Protein AF-A0A7J4G6F4-F1 (afdb_monomer)

Solvent-accessible surface area (backbone atoms only — not comparable to full-atom values): 7996 Å² total; per-residue (Å²): 139,79,82,93,77,72,89,82,62,81,67,94,41,74,68,58,51,52,52,49,53,51,50,52,53,51,48,51,48,50,48,52,62,52,54,73,51,59,82,47,100,75,62,58,66,61,43,52,53,13,47,50,43,31,61,65,22,47,61,39,43,51,49,35,51,52,53,52,52,50,50,70,76,38,66,88,77,58,50,76,72,54,50,55,52,53,40,55,53,36,53,51,22,50,52,48,40,59,56,24,53,57,16,55,46,40,36,37,36,73,71,37,62,69,59,26,49,50,51,52,51,50,54,51,51,52,51,51,51,53,54,51,52,52,54,52,51,62,54,59,77,73,111

Secondary structure (DSSP, 8-state):
---S--TTS----HHHHHHHHHHHHHHHHHHHHHHHTTTSTT--HHHHHHHHHHHHHHHHHHHHHHHHHHHHH-TTT--HHHHHHHHHHHHHHHHHHHHTHHHHHHHHHHH-HHHHHHHHHHHHHHHHHHHHHHHHHHHHTT-

Foldseek 3Di:
DDDDDPPPQDDPDPVLVVVLVVLLVVLVVLCVVVVVVPVDPDDDPLLVVLNVLSVVLNVLSVLLVVLSVCCVVCVPPADPVNVRVSSVSNVVSSVSSVVSVVSVLSNQCVVDVVRSVVVVVVVVVVVVVVVVVVVVVVVVVVD

Nearest PDB structures (foldseek):
  8dt0-assembly2_B  TM=6.698E-01  e=1.386E+00  synthetic construct
  4bpd-assembly2_D  TM=5.017E-01  e=1.242E+00  Escherichia coli K-12

Radius of gyration: 19.18 Å; Cα contacts (8 Å, |Δi|>4): 92; chains: 1; bounding box: 57×25×51 Å

pLDDT: mean 82.98, std 13.79, range [36.69, 95.31]

Sequence (143 aa):
MVPADASGEAQFTDSQWTIMAAIIGMNTGYLLFHGLSLEDSGYPILKVAGLTIIAIALPFQGIYFMIHTFVQEHPNRIMASEFKVLNKISGFCQLVSYLSLSGGFLILYNTHHVIGASFAASAFVALLLVRTAMANAAALERL

Structure (mmCIF, N/CA/C/O backbone):
data_AF-A0A7J4G6F4-F1
#
_entry.id   AF-A0A7J4G6F4-F1
#
loop_
_atom_site.group_PDB
_atom_site.id
_atom_site.type_symbol
_atom_site.label_atom_id
_atom_site.label_alt_id
_atom_site.label_comp_id
_atom_site.label_asym_id
_atom_site.label_entity_id
_atom_site.label_seq_id
_atom_site.pdbx_PDB_ins_code
_atom_site.Cartn_x
_atom_site.Cartn_y
_atom_site.Cartn_z
_atom_site.occupancy
_atom_site.B_iso_or_equiv
_atom_site.auth_seq_id
_atom_site.auth_comp_id
_atom_site.auth_asym_id
_atom_site.auth_atom_id
_atom_site.pdbx_PDB_model_num
ATOM 1 N N . MET A 1 1 ? -21.459 -2.952 32.930 1.00 36.69 1 MET A N 1
ATOM 2 C CA . MET A 1 1 ? -22.249 -2.947 31.683 1.00 36.69 1 MET A CA 1
ATOM 3 C C . MET A 1 1 ? -22.041 -1.578 31.055 1.00 36.69 1 MET A C 1
ATOM 5 O O . MET A 1 1 ? -22.546 -0.601 31.587 1.00 36.69 1 MET A O 1
ATOM 9 N N . VAL A 1 2 ? -21.136 -1.492 30.080 1.00 39.34 2 VAL A N 1
ATOM 10 C CA . VAL A 1 2 ? -20.708 -0.233 29.439 1.00 39.34 2 VAL A CA 1
ATOM 11 C C . VAL A 1 2 ? -21.609 -0.005 28.218 1.00 39.34 2 VAL A C 1
ATOM 13 O O . VAL A 1 2 ? -21.861 -0.977 27.503 1.00 39.34 2 VAL A O 1
ATOM 16 N N . PRO A 1 3 ? -22.157 1.206 28.012 1.00 42.28 3 PRO A N 1
ATOM 17 C CA . PRO A 1 3 ? -23.107 1.473 26.939 1.00 42.28 3 PRO A CA 1
ATOM 18 C C . PRO A 1 3 ? -22.473 1.305 25.551 1.00 42.28 3 PRO A C 1
ATOM 20 O O . PRO A 1 3 ? -21.300 1.599 25.330 1.00 42.28 3 PRO A O 1
ATOM 23 N N . ALA A 1 4 ? -23.285 0.790 24.632 1.00 43.03 4 ALA A N 1
ATOM 24 C CA . ALA A 1 4 ? -22.924 0.346 23.293 1.00 43.03 4 ALA A CA 1
ATOM 25 C C . ALA A 1 4 ? -22.979 1.474 22.240 1.00 43.03 4 ALA A C 1
ATOM 27 O O . ALA A 1 4 ? -23.634 1.309 21.214 1.00 43.03 4 ALA A O 1
ATOM 28 N N . ASP A 1 5 ? -22.314 2.614 22.471 1.00 42.19 5 ASP A N 1
ATOM 29 C CA . ASP A 1 5 ? -22.332 3.746 21.520 1.00 42.19 5 ASP A CA 1
ATOM 30 C C . ASP A 1 5 ? -20.959 4.236 21.015 1.00 42.19 5 ASP A C 1
ATOM 32 O O . ASP A 1 5 ? -20.888 5.224 20.289 1.00 42.19 5 ASP A O 1
ATOM 36 N N . ALA A 1 6 ? -19.868 3.510 21.278 1.00 41.00 6 ALA A N 1
ATOM 37 C CA . ALA A 1 6 ? -18.525 3.884 20.810 1.00 41.00 6 ALA A CA 1
ATOM 38 C C . ALA A 1 6 ? -18.032 3.108 19.566 1.00 41.00 6 ALA A C 1
ATOM 40 O O . ALA A 1 6 ? -16.832 3.038 19.314 1.00 41.00 6 ALA A O 1
ATOM 41 N N . SER A 1 7 ? -18.918 2.509 18.764 1.00 37.97 7 SER A N 1
ATOM 42 C CA . SER A 1 7 ? -18.532 1.650 17.625 1.00 37.97 7 SER A CA 1
ATOM 43 C C . SER A 1 7 ? -18.133 2.398 16.339 1.00 37.97 7 SER A C 1
ATOM 45 O O . SER A 1 7 ? -17.950 1.772 15.297 1.00 37.97 7 SER A O 1
ATOM 47 N N . GLY A 1 8 ? -17.980 3.726 16.388 1.00 42.16 8 GLY A N 1
ATOM 48 C CA . GLY A 1 8 ? -17.643 4.554 15.221 1.00 42.16 8 GLY A CA 1
ATOM 49 C C . GLY A 1 8 ? -16.222 5.123 15.186 1.00 42.16 8 GLY A C 1
ATOM 50 O O . GLY A 1 8 ? -15.836 5.705 14.174 1.00 42.16 8 GLY A O 1
ATOM 51 N N . GLU A 1 9 ? -15.435 4.998 16.256 1.00 43.31 9 GLU A N 1
ATOM 52 C CA . GLU A 1 9 ? -14.065 5.519 16.274 1.00 43.31 9 GLU A CA 1
ATOM 53 C C . GLU A 1 9 ? -13.096 4.386 15.951 1.00 43.31 9 GLU A C 1
ATOM 55 O O . GLU A 1 9 ? -13.120 3.351 16.606 1.00 43.31 9 GLU A O 1
ATOM 60 N N . ALA A 1 10 ? -12.274 4.570 14.912 1.00 48.66 10 ALA A N 1
ATOM 61 C CA . ALA A 1 10 ? -11.310 3.585 14.433 1.00 48.66 10 ALA A CA 1
ATOM 62 C C . ALA A 1 10 ? -10.463 3.047 15.598 1.00 48.66 10 ALA A C 1
ATOM 64 O O . ALA A 1 10 ? -9.530 3.686 16.058 1.00 48.66 10 ALA A O 1
ATOM 65 N N . GLN A 1 11 ? -10.820 1.901 16.156 1.00 54.84 11 GLN A N 1
ATOM 66 C CA . GLN A 1 11 ? -9.994 1.274 17.172 1.00 54.84 11 GLN A CA 1
ATOM 67 C C . GLN A 1 11 ? -8.755 0.744 16.450 1.00 54.84 11 GLN A C 1
ATOM 69 O O . GLN A 1 11 ? -8.891 0.174 15.370 1.00 54.84 11 GLN A O 1
ATO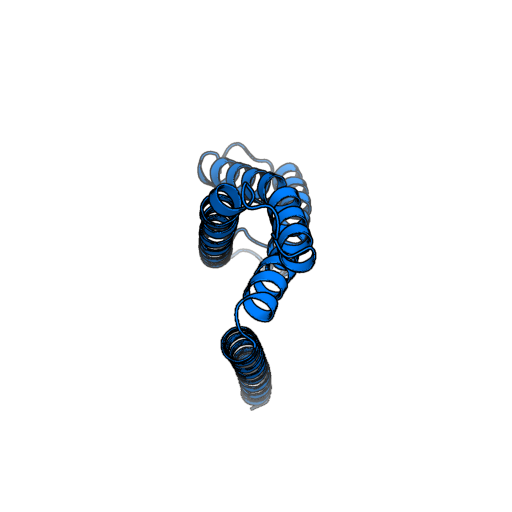M 74 N N . PHE A 1 12 ? -7.557 0.938 17.003 1.00 60.03 12 PHE A N 1
ATOM 75 C CA . PHE A 1 12 ? -6.370 0.252 16.495 1.00 60.03 12 PHE A CA 1
ATOM 76 C C . PHE A 1 12 ? -6.625 -1.256 16.593 1.00 60.03 12 PHE A C 1
ATOM 78 O O . PHE A 1 12 ? -6.622 -1.813 17.689 1.00 60.03 12 PHE A O 1
ATOM 85 N N . THR A 1 13 ? -6.957 -1.893 15.470 1.00 67.06 13 THR A N 1
ATOM 86 C CA . THR A 1 13 ? -7.232 -3.333 15.436 1.00 67.06 13 THR A CA 1
ATOM 87 C C . THR A 1 13 ? -5.961 -4.072 15.044 1.00 67.06 13 THR A C 1
ATOM 89 O O . THR A 1 13 ? -5.243 -3.640 14.137 1.00 67.06 13 THR A O 1
ATOM 92 N N . ASP A 1 14 ? -5.703 -5.221 15.667 1.00 71.31 14 ASP A N 1
ATOM 93 C CA . ASP A 1 14 ? -4.563 -6.076 15.308 1.00 71.31 14 ASP A CA 1
ATOM 94 C C . ASP A 1 14 ? -4.588 -6.460 13.814 1.00 71.31 14 ASP A C 1
ATOM 96 O O . ASP A 1 14 ? -3.547 -6.571 13.155 1.00 71.31 14 ASP A O 1
ATOM 100 N N . SER A 1 15 ? -5.787 -6.571 13.231 1.00 76.56 15 SER A N 1
ATOM 101 C CA . SER A 1 15 ? -5.978 -6.795 11.796 1.00 76.56 15 SER A CA 1
ATOM 102 C C . SER A 1 15 ? -5.496 -5.610 10.950 1.00 76.56 15 SER A C 1
ATOM 104 O O . SER A 1 15 ? -4.842 -5.816 9.930 1.00 76.56 15 SER A O 1
ATOM 106 N N . GLN A 1 16 ? -5.769 -4.366 11.362 1.00 81.12 16 GLN A N 1
ATOM 107 C CA . GLN A 1 16 ? -5.286 -3.168 10.663 1.00 81.12 16 GLN A CA 1
ATOM 108 C C . GLN A 1 16 ? -3.764 -3.042 10.747 1.00 81.12 16 GLN A C 1
ATOM 110 O O . GLN A 1 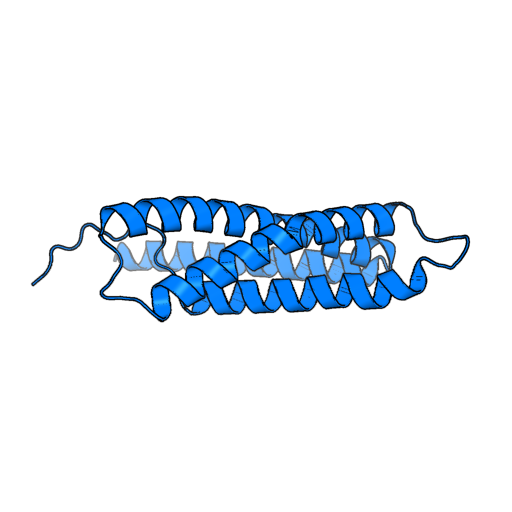16 ? -3.119 -2.706 9.752 1.00 81.12 16 GLN A O 1
ATOM 115 N N . TRP A 1 17 ? -3.180 -3.342 11.908 1.00 83.31 17 TRP A N 1
ATOM 116 C CA . TRP A 1 17 ? -1.729 -3.370 12.078 1.00 83.31 17 TRP A CA 1
ATOM 117 C C . TRP A 1 17 ? -1.061 -4.402 11.170 1.00 83.31 17 TRP A C 1
ATOM 119 O O . TRP A 1 17 ? -0.117 -4.064 10.457 1.00 83.31 17 TRP A O 1
ATOM 129 N N . THR A 1 18 ? -1.603 -5.620 11.112 1.00 87.62 18 THR A N 1
ATOM 130 C CA . THR A 1 18 ? -1.072 -6.695 10.259 1.00 87.62 18 THR A CA 1
ATOM 131 C C . THR A 1 18 ? -1.091 -6.299 8.782 1.00 87.62 18 THR A C 1
ATOM 133 O O . THR A 1 18 ? -0.114 -6.510 8.061 1.00 87.62 18 THR A O 1
ATOM 136 N N . ILE A 1 19 ? -2.177 -5.663 8.326 1.00 89.75 19 ILE A N 1
ATOM 137 C CA . ILE A 1 19 ? -2.276 -5.154 6.953 1.00 89.75 19 ILE A CA 1
ATOM 138 C C . ILE A 1 19 ? -1.219 -4.071 6.705 1.00 89.75 19 ILE A C 1
ATOM 140 O O . ILE A 1 19 ? -0.531 -4.111 5.688 1.00 89.75 19 ILE A O 1
ATOM 144 N N . MET A 1 20 ? -1.052 -3.119 7.625 1.00 90.19 20 MET A N 1
ATOM 145 C CA . MET A 1 20 ? -0.052 -2.058 7.476 1.00 90.19 20 MET A CA 1
ATOM 146 C C . MET A 1 20 ? 1.374 -2.604 7.454 1.00 90.19 20 MET A C 1
ATOM 148 O O . MET A 1 20 ? 2.166 -2.172 6.620 1.00 90.19 20 MET A O 1
ATOM 152 N N . ALA A 1 21 ? 1.690 -3.593 8.291 1.00 91.00 21 ALA A N 1
ATOM 153 C CA . ALA A 1 21 ? 2.982 -4.272 8.274 1.00 91.00 21 ALA A CA 1
ATOM 154 C C . ALA A 1 21 ? 3.246 -4.966 6.925 1.00 91.00 2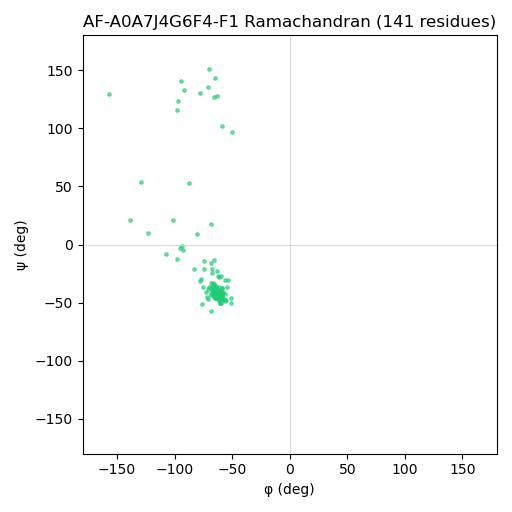1 ALA A C 1
ATOM 156 O O . ALA A 1 21 ? 4.343 -4.850 6.375 1.00 91.00 21 ALA A O 1
ATOM 157 N N . ALA A 1 22 ? 2.232 -5.619 6.346 1.00 93.12 22 ALA A N 1
ATOM 158 C CA . ALA A 1 22 ? 2.342 -6.229 5.022 1.00 93.12 22 ALA A CA 1
ATOM 159 C C . ALA A 1 22 ? 2.605 -5.185 3.920 1.00 93.12 22 ALA A C 1
ATOM 161 O O . ALA A 1 22 ? 3.461 -5.401 3.060 1.00 93.12 22 ALA A O 1
ATOM 162 N N . ILE A 1 23 ? 1.922 -4.035 3.965 1.00 93.19 23 ILE A N 1
ATOM 163 C CA . ILE A 1 23 ? 2.138 -2.940 3.005 1.00 93.19 23 ILE A CA 1
ATOM 164 C C . ILE A 1 23 ? 3.541 -2.343 3.170 1.00 93.19 23 ILE A C 1
ATOM 166 O O . ILE A 1 23 ? 4.227 -2.147 2.170 1.00 93.19 23 ILE A O 1
ATOM 170 N N . ILE A 1 24 ? 4.003 -2.105 4.404 1.00 94.06 24 ILE A N 1
ATOM 171 C CA . ILE A 1 24 ? 5.365 -1.617 4.682 1.00 94.06 24 ILE A CA 1
ATOM 172 C C . ILE A 1 24 ? 6.407 -2.576 4.102 1.00 94.06 24 ILE A C 1
ATOM 174 O O . ILE A 1 24 ? 7.338 -2.136 3.425 1.00 94.06 24 ILE A O 1
ATOM 178 N N . GLY A 1 25 ? 6.242 -3.881 4.334 1.00 93.19 25 GLY A N 1
ATOM 179 C CA . GLY A 1 25 ? 7.139 -4.909 3.810 1.00 93.19 25 GLY A CA 1
ATOM 180 C C . GLY A 1 25 ? 7.174 -4.924 2.281 1.00 93.19 25 GLY A C 1
ATOM 181 O O . GLY A 1 25 ? 8.253 -4.912 1.689 1.00 93.19 25 GLY A O 1
ATOM 182 N N . MET A 1 26 ? 6.006 -4.865 1.636 1.00 94.12 26 MET A N 1
ATOM 183 C CA . MET A 1 26 ? 5.891 -4.794 0.176 1.00 94.12 26 MET A CA 1
ATOM 184 C C . MET A 1 26 ? 6.569 -3.539 -0.392 1.00 94.12 26 MET A C 1
ATOM 186 O O . MET A 1 26 ? 7.388 -3.634 -1.303 1.00 94.12 26 MET A O 1
ATOM 190 N N . ASN A 1 27 ? 6.259 -2.368 0.165 1.00 94.81 27 ASN A N 1
ATOM 191 C CA . ASN A 1 27 ? 6.799 -1.079 -0.258 1.00 94.81 27 ASN A CA 1
ATOM 192 C C . ASN A 1 27 ? 8.318 -1.008 -0.100 1.00 94.81 27 ASN A C 1
ATOM 194 O O . ASN A 1 27 ? 9.018 -0.579 -1.016 1.00 94.81 27 ASN A O 1
ATOM 198 N N . THR A 1 28 ? 8.829 -1.472 1.041 1.00 93.56 28 THR A N 1
ATOM 199 C CA . THR A 1 28 ? 10.271 -1.548 1.303 1.00 93.56 28 THR A CA 1
ATOM 200 C C . THR A 1 28 ? 10.943 -2.493 0.312 1.00 93.56 28 THR A C 1
ATOM 202 O O . THR A 1 28 ? 11.969 -2.143 -0.262 1.00 93.56 28 THR A O 1
ATOM 205 N N . GLY A 1 29 ? 10.340 -3.656 0.041 1.00 93.31 29 GLY A N 1
ATOM 206 C CA . GLY A 1 29 ? 10.835 -4.597 -0.963 1.00 93.31 29 GLY A CA 1
ATOM 207 C C . GLY A 1 29 ? 10.912 -3.978 -2.359 1.00 93.31 29 GLY A C 1
ATOM 208 O O . GLY A 1 29 ? 11.957 -4.063 -3.005 1.00 93.31 29 GLY A O 1
ATOM 209 N N . TYR A 1 30 ? 9.853 -3.293 -2.807 1.00 92.44 30 TYR A N 1
ATOM 210 C CA . TYR A 1 30 ? 9.877 -2.580 -4.087 1.00 92.44 30 TYR A CA 1
ATOM 211 C C . TYR A 1 30 ? 10.983 -1.531 -4.130 1.00 92.44 30 TYR A C 1
ATOM 213 O O . TYR A 1 30 ? 11.734 -1.493 -5.102 1.00 92.44 30 TYR A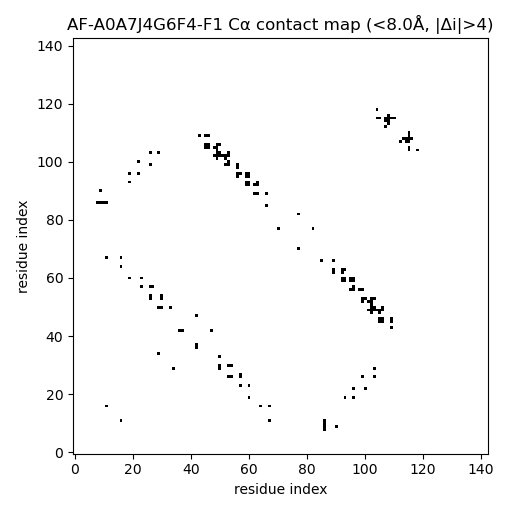 O 1
ATOM 221 N N . LEU A 1 31 ? 11.108 -0.710 -3.084 1.00 92.12 31 LEU A N 1
ATOM 222 C CA . LEU A 1 31 ? 12.113 0.346 -3.037 1.00 92.12 31 LEU A CA 1
ATOM 223 C C . LEU A 1 31 ? 13.537 -0.217 -3.047 1.00 92.12 31 LEU A C 1
ATOM 225 O O . LEU A 1 31 ? 14.394 0.354 -3.705 1.00 92.12 31 LEU A O 1
ATOM 229 N N . LEU A 1 32 ? 13.786 -1.340 -2.369 1.00 92.88 32 LEU A N 1
ATOM 230 C CA . LEU A 1 32 ? 15.094 -1.994 -2.349 1.00 92.88 32 LEU A CA 1
ATOM 231 C C . LEU A 1 32 ? 15.450 -2.587 -3.714 1.00 92.88 32 LEU A C 1
ATOM 233 O O . LEU A 1 32 ? 16.467 -2.219 -4.294 1.00 92.88 32 LEU A O 1
ATOM 237 N N . PHE A 1 33 ? 14.616 -3.481 -4.252 1.00 89.75 33 PHE A N 1
ATOM 238 C CA . PHE A 1 33 ? 14.958 -4.195 -5.485 1.00 89.75 33 PHE A CA 1
ATOM 239 C C . PHE A 1 33 ? 14.992 -3.276 -6.693 1.00 89.75 33 PHE A C 1
ATOM 241 O O . PHE A 1 33 ? 15.922 -3.340 -7.489 1.00 89.75 33 PHE A O 1
ATOM 248 N N . HIS A 1 34 ? 14.006 -2.392 -6.817 1.00 88.00 34 HIS A N 1
ATOM 249 C CA . HIS A 1 34 ? 14.012 -1.445 -7.915 1.00 88.00 34 HIS A CA 1
ATOM 250 C C . HIS A 1 34 ? 14.995 -0.299 -7.681 1.00 88.00 34 HIS A C 1
ATOM 252 O O . HIS A 1 34 ? 15.536 0.193 -8.663 1.00 88.00 34 HIS A O 1
ATOM 258 N N . GLY A 1 35 ? 15.254 0.073 -6.419 1.00 84.75 35 GLY A N 1
ATOM 259 C CA . GLY A 1 35 ? 16.291 1.016 -5.983 1.00 84.75 35 GLY A CA 1
ATOM 260 C C . GLY A 1 35 ? 17.662 0.678 -6.551 1.00 84.75 35 GLY A C 1
ATOM 261 O O . GLY A 1 35 ? 18.310 1.514 -7.171 1.00 84.75 35 GLY A O 1
ATOM 262 N N . LEU A 1 36 ? 18.052 -0.588 -6.398 1.00 84.94 36 LEU A N 1
ATOM 263 C CA . LEU A 1 36 ? 19.304 -1.124 -6.932 1.00 84.94 36 LEU A CA 1
ATOM 264 C C . LEU A 1 36 ? 19.334 -1.179 -8.468 1.00 84.94 36 LEU A C 1
ATOM 266 O O . LEU A 1 36 ? 20.405 -1.239 -9.052 1.00 84.94 36 LEU A O 1
ATOM 270 N N . SER A 1 37 ? 18.178 -1.166 -9.134 1.00 82.56 37 SER A N 1
ATOM 271 C CA . SER A 1 37 ? 18.079 -1.203 -10.601 1.00 82.56 37 SER A CA 1
ATOM 272 C C . SER A 1 37 ? 17.976 0.181 -11.259 1.00 82.56 37 SER A C 1
ATOM 274 O O . SER A 1 37 ? 17.890 0.251 -12.482 1.00 82.56 37 SER A O 1
ATOM 276 N N . LEU A 1 38 ? 17.950 1.286 -10.497 1.00 79.69 38 LEU A N 1
ATOM 277 C CA . LEU A 1 38 ? 17.883 2.639 -11.079 1.00 79.69 38 LEU A CA 1
ATOM 278 C C . LEU A 1 38 ? 19.203 3.112 -11.705 1.00 79.69 38 LEU A C 1
ATOM 280 O O . LEU A 1 38 ? 19.182 4.105 -12.428 1.00 79.69 38 LEU A O 1
ATOM 284 N N . GLU A 1 39 ? 20.330 2.443 -11.443 1.00 70.75 39 GLU A N 1
ATOM 285 C CA . GLU A 1 39 ? 21.629 2.803 -12.036 1.00 70.75 39 GLU A CA 1
ATOM 286 C C . GLU A 1 39 ? 21.693 2.539 -13.554 1.00 70.75 39 GLU A C 1
ATOM 288 O O . GLU A 1 39 ? 22.539 3.112 -14.243 1.00 70.75 39 GLU A O 1
ATOM 293 N N . ASP A 1 40 ? 20.766 1.747 -14.104 1.00 75.25 40 ASP A N 1
ATOM 294 C CA . ASP A 1 40 ? 20.705 1.457 -15.535 1.00 75.25 40 ASP A CA 1
ATOM 295 C C . ASP A 1 40 ? 20.097 2.619 -16.344 1.00 75.25 40 ASP A C 1
ATOM 297 O O . ASP A 1 40 ? 18.994 3.107 -16.079 1.00 75.25 40 ASP A O 1
ATOM 301 N N . SER A 1 41 ? 20.783 3.020 -17.419 1.00 58.34 41 SER A N 1
ATOM 302 C CA . SER A 1 41 ? 20.507 4.209 -18.250 1.00 58.34 41 SER A CA 1
ATOM 303 C C . SER A 1 41 ? 19.217 4.174 -19.097 1.00 58.34 41 SER A C 1
ATOM 305 O O . SER A 1 41 ? 19.042 4.982 -20.008 1.00 58.34 41 SER A O 1
ATOM 307 N N . GLY A 1 42 ? 18.274 3.284 -18.785 1.00 71.81 42 GLY A N 1
ATOM 308 C CA . GLY A 1 42 ? 16.996 3.116 -19.488 1.00 71.81 42 GLY A CA 1
ATOM 309 C C . GLY A 1 42 ? 15.800 2.879 -18.566 1.00 71.81 42 GLY A C 1
ATOM 310 O O . GLY A 1 42 ? 14.794 2.315 -19.003 1.00 71.81 42 GLY A O 1
ATOM 311 N N . TYR A 1 43 ? 15.902 3.254 -17.288 1.00 79.50 43 TYR A N 1
ATOM 312 C CA . TYR A 1 43 ? 14.883 2.906 -16.305 1.00 79.50 43 TYR A CA 1
ATOM 313 C C . TYR A 1 43 ? 13.520 3.584 -16.599 1.00 79.50 43 TYR A C 1
ATOM 315 O O . TYR A 1 43 ? 13.454 4.807 -16.753 1.00 79.50 43 TYR A O 1
ATOM 323 N N . PRO A 1 44 ? 12.400 2.832 -16.677 1.00 85.44 44 PRO A N 1
ATOM 324 C CA . PRO A 1 44 ? 11.116 3.386 -17.104 1.00 85.44 44 PRO A CA 1
ATOM 325 C C . PRO A 1 44 ? 10.582 4.469 -16.159 1.00 85.44 44 PRO A C 1
ATOM 327 O O . PRO A 1 44 ? 10.383 4.220 -14.969 1.00 85.44 44 PRO A O 1
ATOM 330 N N . ILE A 1 45 ? 10.228 5.637 -16.707 1.00 85.25 45 ILE A N 1
ATOM 331 C CA . ILE A 1 45 ? 9.694 6.788 -15.950 1.00 85.25 45 ILE A CA 1
ATOM 332 C C . ILE A 1 45 ? 8.463 6.401 -15.113 1.00 85.25 45 ILE A C 1
ATOM 334 O O . ILE A 1 45 ? 8.313 6.857 -13.981 1.00 85.25 45 ILE A O 1
ATOM 338 N N . LEU A 1 46 ? 7.604 5.510 -15.621 1.00 84.94 46 LEU A N 1
ATOM 339 C CA . LEU A 1 46 ? 6.410 5.061 -14.898 1.00 84.94 46 LEU A CA 1
ATOM 340 C C . LEU A 1 46 ? 6.754 4.261 -13.628 1.00 84.94 46 LEU A C 1
ATOM 342 O O . LEU A 1 46 ? 6.066 4.380 -12.616 1.00 84.94 46 LEU A O 1
ATOM 346 N N . LYS A 1 47 ? 7.852 3.491 -13.652 1.00 87.19 47 LYS A N 1
ATOM 347 C CA . LYS A 1 47 ? 8.364 2.796 -12.464 1.00 87.19 47 LYS A CA 1
ATOM 348 C C . LYS A 1 47 ? 8.972 3.779 -11.469 1.00 87.19 47 LYS A C 1
ATOM 350 O O . LYS A 1 47 ? 8.758 3.610 -10.274 1.00 87.19 47 LYS A O 1
ATOM 355 N N . VAL A 1 48 ? 9.673 4.814 -11.944 1.00 89.00 48 VAL A N 1
ATOM 356 C CA . VAL A 1 48 ? 10.184 5.895 -11.080 1.00 89.00 48 VAL A CA 1
ATOM 357 C C . VAL A 1 48 ? 9.030 6.593 -10.370 1.00 89.00 48 VAL A C 1
ATOM 359 O O . VAL A 1 48 ? 9.064 6.723 -9.153 1.00 89.00 48 VAL A O 1
ATOM 362 N N . ALA A 1 49 ? 7.967 6.952 -11.095 1.00 90.44 49 ALA A N 1
ATOM 363 C CA . ALA A 1 49 ? 6.783 7.572 -10.506 1.00 90.44 49 ALA A CA 1
ATOM 364 C C . ALA A 1 49 ? 6.137 6.682 -9.427 1.00 90.44 49 ALA A C 1
ATOM 366 O O . ALA A 1 49 ? 5.823 7.161 -8.337 1.00 90.44 49 ALA A O 1
ATOM 367 N N . GLY A 1 50 ? 5.997 5.377 -9.694 1.00 91.62 50 GLY A N 1
ATOM 368 C CA . GLY A 1 50 ? 5.499 4.415 -8.707 1.00 91.62 50 GLY A CA 1
ATOM 369 C C . GLY A 1 50 ? 6.381 4.328 -7.457 1.00 91.62 50 GLY A C 1
ATOM 370 O O . GLY A 1 50 ? 5.869 4.355 -6.338 1.00 91.62 50 GLY A O 1
ATOM 371 N N . LEU A 1 51 ? 7.705 4.306 -7.629 1.00 92.06 51 LEU A N 1
ATOM 372 C CA . LEU A 1 51 ? 8.664 4.319 -6.521 1.00 92.06 51 LEU A CA 1
ATOM 373 C C . LEU A 1 51 ? 8.623 5.618 -5.721 1.00 92.06 51 LEU A C 1
ATOM 375 O O . LEU A 1 51 ? 8.721 5.574 -4.501 1.00 92.06 51 LEU A O 1
ATOM 379 N N . THR A 1 52 ? 8.445 6.767 -6.374 1.00 92.25 52 THR A N 1
ATOM 380 C CA . THR A 1 52 ? 8.302 8.060 -5.694 1.00 92.25 52 THR A CA 1
ATOM 381 C C . THR A 1 52 ? 7.059 8.082 -4.807 1.00 92.25 52 THR A C 1
ATOM 383 O O . THR A 1 52 ? 7.140 8.520 -3.661 1.00 92.25 52 THR A O 1
ATOM 386 N N . ILE A 1 53 ? 5.928 7.556 -5.290 1.00 93.44 53 ILE A N 1
ATOM 387 C CA . ILE A 1 53 ? 4.698 7.425 -4.491 1.00 93.44 53 ILE A CA 1
ATOM 388 C C . ILE A 1 53 ? 4.954 6.557 -3.253 1.00 93.44 53 ILE A C 1
ATOM 390 O O . ILE A 1 53 ? 4.588 6.940 -2.141 1.00 93.44 53 ILE A O 1
ATOM 394 N N . ILE A 1 54 ? 5.617 5.412 -3.435 1.00 93.75 54 ILE A N 1
ATOM 395 C CA . ILE A 1 54 ? 5.972 4.511 -2.334 1.00 93.75 54 ILE A CA 1
ATOM 396 C C . ILE A 1 54 ? 6.909 5.206 -1.334 1.00 93.75 54 ILE A C 1
ATOM 398 O O . ILE A 1 54 ? 6.659 5.163 -0.129 1.00 93.75 54 ILE A O 1
ATOM 402 N N . ALA A 1 55 ? 7.947 5.892 -1.816 1.00 93.56 55 ALA A N 1
A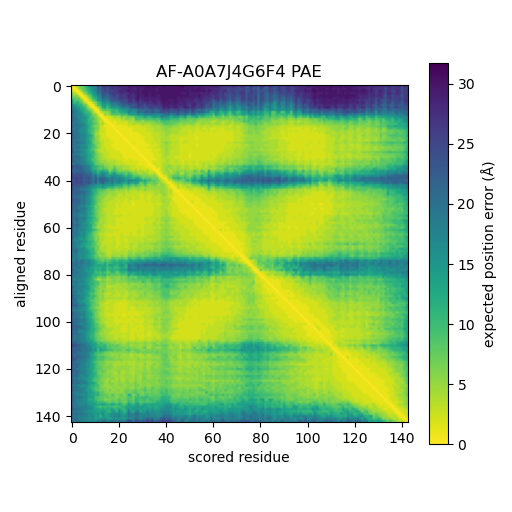TOM 403 C CA . ALA A 1 55 ? 8.925 6.592 -0.986 1.00 93.56 55 ALA A CA 1
ATOM 404 C C . ALA A 1 55 ? 8.283 7.683 -0.116 1.00 93.56 55 ALA A C 1
ATOM 406 O O . ALA A 1 55 ? 8.622 7.812 1.057 1.00 93.56 55 ALA A O 1
ATOM 407 N N . ILE A 1 56 ? 7.323 8.433 -0.667 1.00 93.94 56 ILE A N 1
ATOM 408 C CA . ILE A 1 56 ? 6.581 9.462 0.074 1.00 93.94 56 ILE A CA 1
ATOM 409 C C . ILE A 1 56 ? 5.669 8.835 1.136 1.00 93.94 56 ILE A C 1
ATOM 411 O O . ILE A 1 56 ? 5.478 9.429 2.194 1.00 93.94 56 ILE A O 1
ATOM 415 N N . ALA A 1 57 ? 5.117 7.644 0.893 1.00 92.81 57 ALA A N 1
ATOM 416 C CA . ALA A 1 57 ? 4.201 6.986 1.824 1.00 92.81 57 ALA A CA 1
ATOM 417 C C . ALA A 1 57 ? 4.898 6.318 3.024 1.00 92.81 57 ALA A C 1
ATOM 419 O O . ALA A 1 57 ? 4.329 6.290 4.117 1.00 92.81 57 ALA A O 1
ATOM 420 N N . LEU A 1 58 ? 6.126 5.816 2.854 1.00 92.75 58 LEU A N 1
ATOM 421 C CA . LEU A 1 58 ? 6.901 5.146 3.910 1.00 92.75 58 LEU A CA 1
ATOM 422 C C . LEU A 1 58 ? 7.012 5.924 5.240 1.00 92.75 58 LEU A C 1
ATOM 424 O O . LEU A 1 58 ? 6.762 5.317 6.284 1.00 92.75 58 LEU A O 1
ATOM 428 N N . PRO A 1 59 ? 7.321 7.239 5.280 1.00 92.50 59 PRO A N 1
ATOM 429 C CA . PRO A 1 59 ? 7.364 7.973 6.547 1.00 92.50 59 PRO A CA 1
ATOM 430 C C . PRO A 1 59 ? 6.006 8.001 7.263 1.00 92.50 59 PRO A C 1
ATOM 432 O O . PRO A 1 59 ? 5.957 7.860 8.484 1.00 92.50 59 PRO A O 1
ATOM 435 N N . PHE A 1 60 ? 4.892 8.102 6.531 1.00 91.81 60 PHE A N 1
ATOM 436 C CA . PHE A 1 60 ? 3.551 8.047 7.129 1.00 91.81 60 PHE A CA 1
ATOM 437 C C . PHE A 1 60 ? 3.240 6.663 7.704 1.00 91.81 60 PHE A C 1
ATOM 439 O O . PHE A 1 60 ? 2.618 6.561 8.762 1.00 91.81 60 PHE A O 1
ATOM 446 N N . GLN A 1 61 ? 3.703 5.603 7.042 1.00 92.75 61 GLN A N 1
ATOM 447 C CA . GLN A 1 61 ? 3.573 4.230 7.529 1.00 92.75 61 GLN A CA 1
ATOM 448 C C . GLN A 1 61 ? 4.396 3.990 8.803 1.00 92.75 61 GLN A C 1
ATOM 450 O O . GLN A 1 61 ? 3.911 3.355 9.740 1.00 92.75 61 GLN A O 1
ATOM 455 N N . GLY A 1 62 ? 5.606 4.552 8.873 1.00 91.69 62 GLY A N 1
ATOM 456 C CA . GLY A 1 62 ? 6.440 4.521 10.076 1.00 91.69 62 GLY A CA 1
ATOM 457 C C . GLY A 1 62 ? 5.803 5.260 11.255 1.00 91.69 62 GLY A C 1
ATOM 458 O O . GLY A 1 62 ? 5.780 4.737 12.367 1.00 91.69 62 GLY A O 1
ATOM 459 N N . ILE A 1 63 ? 5.210 6.435 11.012 1.00 91.81 63 ILE A N 1
ATOM 460 C CA . ILE A 1 63 ? 4.471 7.182 12.043 1.00 91.81 63 ILE A CA 1
ATOM 461 C C . ILE A 1 63 ? 3.272 6.370 12.546 1.00 91.81 63 ILE A C 1
ATOM 463 O O . ILE A 1 63 ? 3.082 6.267 13.754 1.00 91.81 63 ILE A O 1
ATOM 467 N N . TYR A 1 64 ? 2.494 5.747 11.652 1.00 89.44 64 TYR A N 1
ATOM 468 C CA . TYR A 1 64 ? 1.396 4.860 12.050 1.00 89.44 64 TYR A CA 1
ATOM 469 C C . TYR A 1 64 ? 1.879 3.733 12.971 1.00 89.44 64 TYR A C 1
ATOM 471 O O . TYR A 1 64 ? 1.287 3.499 14.024 1.00 89.44 64 TYR A O 1
ATOM 479 N N . PHE A 1 65 ? 2.976 3.068 12.597 1.00 88.94 65 PHE A N 1
ATOM 480 C CA . PHE A 1 65 ? 3.573 2.008 13.404 1.00 88.94 65 PHE A CA 1
ATOM 481 C C . PHE A 1 65 ? 4.000 2.519 14.786 1.00 88.94 65 PHE A C 1
ATOM 483 O O . PHE A 1 65 ? 3.681 1.899 15.795 1.00 88.94 65 PHE A O 1
ATOM 490 N N . MET A 1 66 ? 4.657 3.678 14.846 1.00 89.69 66 MET A N 1
ATOM 491 C CA . MET A 1 66 ? 5.100 4.279 16.104 1.00 89.69 66 MET A CA 1
ATOM 492 C C . MET A 1 66 ? 3.921 4.652 17.012 1.00 89.69 66 MET A C 1
ATOM 494 O O . MET A 1 66 ? 3.963 4.361 18.205 1.00 89.69 66 MET A O 1
ATOM 498 N N . ILE A 1 67 ? 2.857 5.244 16.458 1.00 87.75 67 ILE A N 1
ATOM 499 C CA . ILE A 1 67 ? 1.639 5.565 17.216 1.00 87.75 67 ILE A CA 1
ATOM 500 C C . ILE A 1 67 ? 1.005 4.280 17.759 1.00 87.75 67 ILE A C 1
ATOM 502 O O . ILE A 1 67 ? 0.658 4.222 18.936 1.00 87.75 67 ILE A O 1
ATOM 506 N N . HIS A 1 68 ? 0.873 3.250 16.922 1.00 84.62 68 HIS A N 1
ATOM 507 C CA . HIS A 1 68 ? 0.280 1.976 17.317 1.00 84.62 68 HIS A CA 1
ATOM 508 C C . HIS A 1 68 ? 1.061 1.311 18.458 1.00 84.62 68 HIS A C 1
ATOM 510 O O . HIS A 1 68 ? 0.476 0.966 19.483 1.00 84.62 68 HIS A O 1
ATOM 516 N N . THR A 1 69 ? 2.384 1.186 18.318 1.00 86.56 69 THR A N 1
ATOM 517 C CA . THR A 1 69 ? 3.250 0.604 19.353 1.00 86.56 69 THR A CA 1
ATOM 518 C C . THR A 1 69 ? 3.196 1.419 20.644 1.00 86.56 69 THR A C 1
ATOM 520 O O . THR A 1 69 ? 3.031 0.847 21.715 1.00 86.56 69 THR A O 1
ATOM 523 N N . PHE A 1 70 ? 3.227 2.754 20.560 1.00 85.75 70 PHE A N 1
ATOM 524 C CA . PHE A 1 70 ? 3.122 3.626 21.734 1.00 85.75 70 PHE A CA 1
ATOM 525 C C . PHE A 1 70 ? 1.805 3.426 22.500 1.00 85.75 70 PHE A C 1
ATOM 527 O O . PHE A 1 70 ? 1.800 3.352 23.728 1.00 85.75 70 PHE A O 1
ATOM 534 N N . VAL A 1 71 ? 0.686 3.308 21.778 1.00 84.31 71 VAL A N 1
ATOM 535 C CA . VAL A 1 71 ? -0.635 3.048 22.371 1.00 84.31 71 VAL A CA 1
ATOM 536 C C . VAL A 1 71 ? -0.683 1.678 23.047 1.00 84.31 71 VAL A C 1
ATOM 538 O O . VAL A 1 71 ? -1.226 1.564 24.146 1.00 84.31 71 VAL A O 1
ATOM 541 N N . GLN A 1 72 ? -0.102 0.653 22.421 1.00 82.25 72 GLN A N 1
ATOM 542 C CA . GLN A 1 72 ? -0.063 -0.700 22.980 1.00 82.25 72 GLN A CA 1
ATOM 543 C C . GLN A 1 72 ? 0.854 -0.816 24.204 1.00 82.25 72 GLN A C 1
ATOM 545 O O . GLN A 1 72 ? 0.531 -1.538 25.144 1.00 82.25 72 GLN A O 1
ATOM 550 N N . GLU A 1 73 ? 1.979 -0.104 24.215 1.00 83.62 73 GLU A N 1
ATOM 551 C CA . GLU A 1 73 ? 2.992 -0.199 25.270 1.00 83.62 73 GLU A CA 1
ATOM 552 C C . GLU A 1 73 ? 2.662 0.672 26.496 1.00 83.62 73 GLU A C 1
ATOM 554 O O . GLU A 1 73 ? 3.128 0.414 27.612 1.00 83.62 73 GLU A O 1
ATOM 559 N N . HIS A 1 74 ? 1.807 1.687 26.331 1.00 82.50 74 HIS A N 1
ATOM 560 C CA . HIS A 1 74 ? 1.428 2.615 27.398 1.00 82.50 74 HIS A CA 1
ATOM 561 C C . HIS A 1 74 ? -0.094 2.794 27.577 1.00 82.50 74 HIS A C 1
ATOM 563 O O . HIS A 1 74 ? -0.572 3.930 27.657 1.00 82.50 74 HIS A O 1
ATOM 569 N N . PRO A 1 75 ? -0.874 1.710 27.758 1.00 69.62 75 PRO A N 1
ATOM 570 C CA . PRO A 1 75 ? -2.338 1.779 27.787 1.00 69.62 75 PRO A CA 1
ATOM 571 C C . PRO A 1 75 ? -2.893 2.631 28.942 1.00 69.62 75 PRO A C 1
ATOM 573 O O . PRO A 1 75 ? -3.956 3.227 28.817 1.00 69.62 75 PRO A O 1
ATOM 576 N N . ASN A 1 76 ? -2.158 2.739 30.055 1.00 69.81 76 ASN A N 1
ATOM 577 C CA . ASN A 1 76 ? -2.586 3.476 31.252 1.00 69.81 76 ASN A CA 1
ATOM 578 C C . ASN A 1 76 ? -2.110 4.939 31.296 1.00 69.81 76 ASN A C 1
ATOM 580 O O . ASN A 1 76 ? -2.439 5.651 32.243 1.00 69.81 76 ASN A O 1
ATOM 584 N N . ARG A 1 77 ? -1.296 5.389 30.328 1.00 70.38 77 ARG A N 1
ATOM 585 C CA . ARG A 1 77 ? -0.793 6.776 30.282 1.00 70.38 77 ARG A CA 1
ATOM 586 C C . ARG A 1 77 ? -1.579 7.688 29.351 1.00 70.38 77 ARG A C 1
ATOM 588 O O . ARG A 1 77 ? -1.368 8.893 29.411 1.00 70.38 77 ARG A O 1
ATOM 595 N N . ILE A 1 78 ? -2.437 7.135 28.500 1.00 71.62 78 ILE A N 1
ATOM 596 C CA . ILE A 1 78 ? -3.118 7.900 27.458 1.00 71.62 78 ILE A CA 1
ATOM 597 C C . ILE A 1 78 ? -4.510 8.271 27.954 1.00 71.62 78 ILE A C 1
ATOM 599 O O . ILE A 1 78 ? -5.359 7.407 28.176 1.00 71.62 78 ILE A O 1
ATOM 603 N N . MET A 1 79 ? -4.758 9.568 28.121 1.00 73.75 79 MET A N 1
ATOM 604 C CA . MET A 1 79 ? -6.096 10.052 28.440 1.00 73.75 79 MET A CA 1
ATOM 605 C C . MET A 1 79 ? -7.014 9.887 27.220 1.00 73.75 79 MET A C 1
ATOM 607 O O . MET A 1 79 ? -6.572 9.980 26.073 1.00 73.75 79 MET A O 1
ATOM 611 N N . ALA A 1 80 ? -8.319 9.695 27.436 1.00 72.31 80 ALA A N 1
ATOM 612 C CA . ALA A 1 80 ? -9.285 9.491 26.347 1.00 72.31 80 ALA A CA 1
ATOM 613 C C . ALA A 1 80 ? -9.248 10.604 25.273 1.00 72.31 80 ALA A C 1
ATOM 615 O O . ALA A 1 80 ? -9.465 10.346 24.088 1.00 72.31 80 ALA A O 1
ATOM 616 N N . SER A 1 81 ? -8.912 11.841 25.662 1.00 74.00 81 SER A N 1
ATOM 617 C CA . SER A 1 81 ? -8.732 12.966 24.736 1.00 74.00 81 SER A CA 1
ATOM 618 C C . SER A 1 81 ? -7.503 12.826 23.832 1.00 74.00 81 SER A C 1
ATOM 620 O O . SER A 1 81 ? -7.567 13.195 22.662 1.00 74.00 81 SER A O 1
ATOM 622 N N . GLU A 1 82 ? -6.393 12.292 24.345 1.00 78.56 82 GLU A N 1
ATOM 623 C CA . GLU A 1 82 ? -5.155 12.079 23.585 1.00 78.56 82 GLU A CA 1
ATOM 624 C C . GLU A 1 82 ? -5.320 10.915 22.609 1.00 78.56 82 GLU A C 1
ATOM 626 O O . GLU A 1 82 ? -4.946 11.029 21.442 1.00 78.56 82 GLU A O 1
ATOM 631 N N . PHE A 1 83 ? -5.985 9.841 23.048 1.00 79.00 83 PHE A N 1
ATOM 632 C CA . PHE A 1 83 ? -6.316 8.700 22.197 1.00 79.00 83 PHE A CA 1
ATOM 633 C C . PHE A 1 83 ? -7.123 9.127 20.963 1.00 79.00 83 PHE A C 1
ATOM 635 O O . PHE A 1 83 ? -6.820 8.711 19.847 1.00 79.00 83 PHE A O 1
ATOM 642 N N . LYS A 1 84 ? -8.100 10.028 21.131 1.00 78.19 84 LYS A N 1
ATOM 643 C CA . LYS A 1 84 ? -8.919 10.543 20.024 1.00 78.19 84 LYS A CA 1
ATOM 644 C C . LYS A 1 84 ? -8.108 11.325 18.987 1.00 78.19 84 LYS A C 1
ATOM 646 O O . LYS A 1 84 ? -8.373 11.226 17.788 1.00 78.19 84 LYS A O 1
ATOM 651 N N . VAL A 1 85 ? -7.120 12.103 19.430 1.00 82.94 85 VAL A N 1
ATOM 652 C CA . VAL A 1 85 ? -6.224 12.848 18.530 1.00 82.94 85 VAL A CA 1
ATOM 653 C C . VAL A 1 85 ? -5.275 11.892 17.808 1.00 82.94 85 VAL A C 1
ATOM 655 O O . VAL A 1 85 ? -5.170 11.959 16.583 1.00 82.94 85 VAL A O 1
ATOM 658 N N . LEU A 1 86 ? -4.650 10.961 18.538 1.00 83.62 86 LEU A N 1
ATOM 659 C CA . LEU A 1 86 ? -3.779 9.930 17.964 1.00 83.62 86 LEU A CA 1
ATOM 660 C C . LEU A 1 86 ? -4.521 9.085 16.930 1.00 83.62 86 LEU A C 1
ATOM 662 O O . LEU A 1 86 ? -3.979 8.803 15.865 1.00 83.62 86 LEU A O 1
ATOM 666 N N . ASN A 1 87 ? -5.776 8.740 17.206 1.00 82.56 87 ASN A N 1
ATOM 667 C CA . ASN A 1 87 ? -6.600 7.971 16.293 1.00 82.56 87 ASN A CA 1
ATOM 668 C C . ASN A 1 87 ? -6.901 8.730 14.989 1.00 82.56 87 ASN A C 1
ATOM 670 O O . ASN A 1 87 ? -6.785 8.180 13.895 1.00 82.56 87 ASN A O 1
ATOM 674 N N . LYS A 1 88 ? -7.208 10.030 15.071 1.00 83.50 88 LYS A N 1
ATOM 675 C CA . LYS A 1 88 ? -7.400 10.860 13.869 1.00 83.50 88 LYS A CA 1
ATOM 676 C C . LYS A 1 88 ? -6.139 10.939 13.010 1.00 83.50 88 LYS A C 1
ATOM 678 O O . LYS A 1 88 ? -6.227 10.809 11.790 1.00 83.50 88 LYS A O 1
ATOM 683 N N . ILE A 1 89 ? -4.981 11.144 13.639 1.00 86.75 89 ILE A N 1
ATOM 684 C CA . ILE A 1 89 ? -3.689 11.201 12.938 1.00 86.75 89 ILE A CA 1
ATOM 685 C C . ILE A 1 89 ? -3.381 9.841 12.303 1.00 86.75 89 ILE A C 1
ATOM 687 O O . ILE A 1 89 ? -3.039 9.769 11.126 1.00 86.75 89 ILE A O 1
ATOM 691 N N . SER A 1 90 ? -3.579 8.762 13.059 1.00 85.19 90 SER A N 1
ATOM 692 C CA . SER A 1 90 ? -3.429 7.387 12.594 1.00 85.19 90 SER A CA 1
ATOM 693 C C . SER A 1 90 ? -4.297 7.095 11.371 1.00 85.19 90 SER A C 1
ATOM 695 O O . SER A 1 90 ? -3.774 6.629 10.363 1.00 85.19 90 SER A O 1
ATOM 697 N N . GLY A 1 91 ? -5.584 7.450 11.394 1.00 86.19 91 GLY A N 1
ATOM 698 C CA . GLY A 1 91 ? -6.482 7.262 10.252 1.00 86.19 91 GLY A CA 1
ATOM 699 C C . GLY A 1 91 ? -6.005 7.986 8.987 1.00 86.19 91 GLY A C 1
ATOM 700 O O . GLY A 1 91 ? -6.089 7.438 7.888 1.00 86.19 91 GLY A O 1
ATOM 701 N N . PHE A 1 92 ? -5.427 9.183 9.127 1.00 88.06 92 PHE A N 1
ATOM 702 C CA . PHE A 1 92 ? -4.809 9.883 7.999 1.00 88.06 92 PHE A CA 1
ATOM 703 C C . PHE A 1 92 ?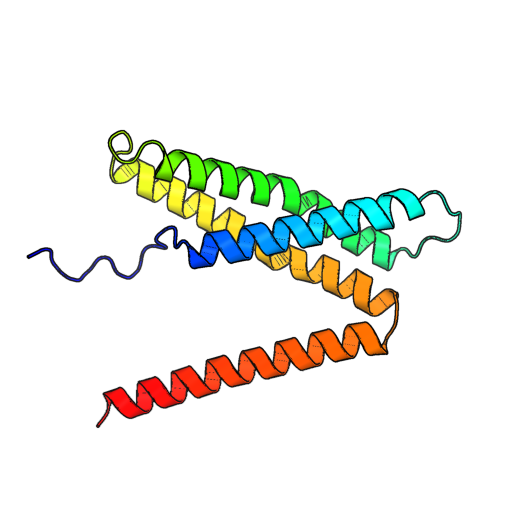 -3.572 9.139 7.470 1.00 88.06 92 PHE A C 1
ATOM 705 O O . PHE A 1 92 ? -3.434 8.949 6.261 1.00 88.06 92 PHE A O 1
ATOM 712 N N . CYS A 1 93 ? -2.705 8.649 8.358 1.00 89.19 93 CYS A N 1
ATOM 713 C CA . CYS A 1 93 ? -1.564 7.818 7.971 1.00 89.19 93 CYS A CA 1
ATOM 714 C C . CYS A 1 93 ? -2.005 6.518 7.278 1.00 89.19 93 CYS A C 1
ATOM 716 O O . CYS A 1 93 ? -1.396 6.124 6.282 1.00 89.19 93 CYS A O 1
ATOM 718 N N . GLN A 1 94 ? -3.081 5.879 7.751 1.00 89.56 94 GLN A N 1
ATOM 719 C CA . GLN A 1 94 ? -3.652 4.689 7.120 1.00 89.56 94 GLN A CA 1
ATOM 720 C C . GLN A 1 94 ? -4.127 4.992 5.693 1.00 89.56 94 GLN A C 1
ATOM 722 O O . GLN A 1 94 ? -3.834 4.229 4.774 1.00 89.56 94 GLN A O 1
ATOM 727 N N . LEU A 1 95 ? -4.799 6.128 5.483 1.00 90.88 95 LEU A N 1
ATOM 728 C CA . LEU A 1 95 ? -5.244 6.556 4.156 1.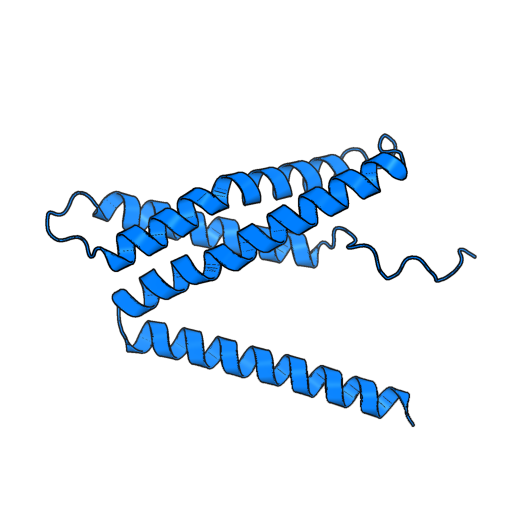00 90.88 95 LEU A CA 1
ATOM 729 C C . LEU A 1 95 ? -4.064 6.738 3.190 1.00 90.88 95 LEU A C 1
ATOM 731 O O . LEU A 1 95 ? -4.078 6.182 2.092 1.00 90.88 95 LEU A O 1
ATOM 735 N N . VAL A 1 96 ? -3.029 7.477 3.603 1.00 91.38 96 VAL A N 1
ATOM 736 C CA . VAL A 1 96 ? -1.822 7.692 2.784 1.00 91.38 96 VAL A CA 1
ATOM 737 C C . VAL A 1 96 ? -1.110 6.367 2.500 1.00 91.38 96 VAL A C 1
ATOM 739 O O . VAL A 1 96 ? -0.677 6.119 1.374 1.00 91.38 96 VAL A O 1
ATOM 742 N N . SER A 1 97 ? -1.050 5.475 3.490 1.00 90.94 97 SER A N 1
ATOM 743 C CA . SER A 1 97 ? -0.497 4.132 3.326 1.00 90.94 97 SER A CA 1
ATOM 744 C C . SER A 1 97 ? -1.258 3.318 2.278 1.00 90.94 97 SER A C 1
ATOM 746 O O . SER A 1 97 ? -0.639 2.735 1.390 1.00 90.94 97 SER A O 1
ATOM 748 N N . TYR A 1 98 ? -2.591 3.312 2.306 1.00 91.56 98 TYR A N 1
ATOM 749 C CA . TYR A 1 98 ? -3.383 2.595 1.306 1.00 91.56 98 TYR A CA 1
ATOM 750 C C . TYR A 1 98 ? -3.259 3.197 -0.095 1.00 91.56 98 TYR A C 1
ATOM 752 O O . TYR A 1 98 ? -3.226 2.450 -1.073 1.00 91.56 98 TYR A O 1
ATOM 760 N N . LEU A 1 99 ? -3.100 4.519 -0.212 1.00 91.25 99 LEU A N 1
ATOM 761 C CA . LEU A 1 99 ? -2.827 5.162 -1.501 1.00 91.25 99 LEU A CA 1
ATOM 762 C C . LEU A 1 99 ? -1.505 4.689 -2.124 1.00 91.25 99 LEU A C 1
ATOM 764 O O . LEU A 1 99 ? -1.406 4.635 -3.351 1.00 91.25 99 LEU A O 1
ATOM 768 N N . SER A 1 100 ? -0.522 4.266 -1.321 1.00 93.44 100 SER A N 1
ATOM 769 C CA . SER A 1 100 ? 0.760 3.751 -1.829 1.00 93.44 100 SER A CA 1
ATOM 770 C C . SER A 1 100 ? 0.635 2.476 -2.672 1.00 93.44 100 SER A C 1
ATOM 772 O O . SER A 1 100 ? 1.467 2.242 -3.550 1.00 93.44 100 SER A O 1
ATOM 774 N N . LEU A 1 101 ? -0.450 1.705 -2.506 1.00 92.12 101 LEU A N 1
ATOM 775 C CA . LEU A 1 101 ? -0.740 0.526 -3.333 1.00 92.12 101 LEU A CA 1
ATOM 776 C C . LEU A 1 101 ? -0.881 0.880 -4.819 1.00 92.12 101 LEU A C 1
ATOM 778 O O . LEU A 1 101 ? -0.571 0.057 -5.680 1.00 92.12 101 LEU A O 1
ATOM 782 N N . SER A 1 102 ? -1.285 2.116 -5.134 1.00 91.81 102 SER A N 1
ATOM 783 C CA . SER A 1 102 ? -1.304 2.612 -6.515 1.00 91.81 102 SER A CA 1
ATOM 784 C C . SER A 1 102 ? 0.100 2.680 -7.131 1.00 91.81 102 SER A C 1
ATOM 786 O O . SER A 1 102 ? 0.269 2.356 -8.305 1.00 91.81 102 SER A O 1
ATOM 788 N N . GLY A 1 103 ? 1.123 3.012 -6.335 1.00 89.75 103 GLY A N 1
ATOM 789 C CA . GLY A 1 103 ? 2.523 2.997 -6.759 1.00 89.75 103 GLY A CA 1
ATOM 790 C C . GLY A 1 103 ? 3.007 1.582 -7.075 1.00 89.75 103 GLY A C 1
ATOM 791 O O . GLY A 1 103 ? 3.586 1.352 -8.137 1.00 89.75 103 GLY A O 1
ATOM 792 N N . GLY A 1 104 ? 2.680 0.612 -6.213 1.00 90.56 104 GLY A N 1
ATOM 793 C CA . GLY A 1 104 ? 2.953 -0.808 -6.468 1.00 90.56 104 GLY A CA 1
ATOM 794 C C . GLY A 1 104 ? 2.254 -1.317 -7.733 1.00 90.56 104 GLY A C 1
ATOM 795 O O . GLY A 1 104 ? 2.864 -2.001 -8.556 1.00 90.56 104 GLY A O 1
ATOM 796 N N . PHE A 1 105 ? 1.001 -0.912 -7.950 1.00 90.50 105 PHE A N 1
ATOM 797 C CA . PHE A 1 105 ? 0.260 -1.239 -9.166 1.00 90.50 105 PHE A CA 1
ATOM 798 C C . PHE A 1 105 ? 0.924 -0.683 -10.436 1.00 90.50 105 PHE A C 1
ATOM 800 O O . PHE A 1 105 ? 1.080 -1.421 -11.409 1.00 90.50 105 PHE A O 1
ATOM 807 N N . LEU A 1 106 ? 1.367 0.580 -10.427 1.00 89.62 106 LEU A N 1
ATOM 808 C CA . LEU A 1 106 ? 2.079 1.190 -11.558 1.00 89.62 106 LEU A CA 1
ATOM 809 C C . LEU A 1 106 ? 3.361 0.421 -11.908 1.00 89.62 106 LEU A C 1
ATOM 811 O O . LEU A 1 106 ? 3.633 0.170 -13.085 1.00 89.62 106 LEU A O 1
ATOM 815 N N . ILE A 1 107 ? 4.121 -0.001 -10.893 1.00 90.50 107 ILE A N 1
ATOM 816 C CA . ILE A 1 107 ? 5.346 -0.790 -11.078 1.00 90.50 107 ILE A CA 1
ATOM 817 C C . ILE A 1 107 ? 5.030 -2.157 -11.701 1.00 90.50 107 ILE A C 1
ATOM 819 O O . ILE A 1 107 ? 5.705 -2.571 -12.651 1.00 90.50 107 ILE A O 1
ATOM 823 N N . LEU A 1 108 ? 4.002 -2.854 -11.203 1.00 88.62 108 LEU A N 1
ATOM 824 C CA . LEU A 1 108 ? 3.588 -4.166 -11.713 1.00 88.62 108 LEU A CA 1
ATOM 825 C C . LEU A 1 108 ? 3.085 -4.084 -13.156 1.00 88.62 108 LEU A C 1
ATOM 827 O O . LEU A 1 108 ? 3.518 -4.864 -14.007 1.00 88.62 108 LEU A O 1
ATOM 831 N N . TYR A 1 109 ? 2.229 -3.105 -13.445 1.00 87.25 109 TYR A N 1
ATOM 832 C CA . TYR A 1 109 ? 1.663 -2.896 -14.773 1.00 87.25 109 TYR A CA 1
ATOM 833 C C . TYR A 1 109 ? 2.741 -2.584 -15.816 1.00 87.25 109 TYR A C 1
ATOM 835 O O . TYR A 1 109 ? 2.714 -3.134 -16.916 1.00 87.25 109 TYR A O 1
ATOM 843 N N . ASN A 1 110 ? 3.737 -1.768 -15.455 1.00 86.69 110 ASN A N 1
ATOM 844 C CA . ASN A 1 110 ? 4.867 -1.474 -16.334 1.00 86.69 110 ASN A CA 1
ATOM 845 C C . ASN A 1 110 ? 5.866 -2.639 -16.447 1.00 86.69 110 ASN A C 1
ATOM 847 O O . ASN A 1 110 ? 6.674 -2.658 -17.371 1.00 86.69 110 ASN A O 1
ATOM 851 N N . THR A 1 111 ? 5.900 -3.571 -15.491 1.00 83.88 111 THR A N 1
ATOM 852 C CA . THR A 1 111 ? 6.829 -4.711 -15.549 1.00 83.88 111 THR A CA 1
ATOM 853 C C . THR A 1 111 ? 6.351 -5.751 -16.549 1.00 83.88 111 THR A C 1
ATOM 855 O O . THR A 1 111 ? 7.116 -6.154 -17.418 1.00 83.88 111 THR A O 1
ATOM 858 N N . HIS A 1 112 ? 5.092 -6.168 -16.447 1.00 87.12 112 HIS A N 1
ATOM 859 C CA . HIS A 1 112 ? 4.488 -7.060 -17.424 1.00 87.12 112 HIS A CA 1
ATOM 860 C C . HIS A 1 112 ? 2.969 -6.914 -17.386 1.00 87.12 112 HIS A C 1
ATOM 862 O O . HIS A 1 112 ? 2.347 -7.034 -16.327 1.00 87.12 112 HIS A O 1
ATOM 868 N N . HIS A 1 113 ? 2.357 -6.716 -18.554 1.00 84.00 113 HIS A N 1
ATOM 869 C CA . HIS A 1 113 ? 0.933 -6.388 -18.661 1.00 84.00 113 HIS A CA 1
ATOM 870 C C . HIS A 1 113 ? 0.026 -7.461 -18.040 1.00 84.00 113 HIS A C 1
ATOM 872 O O . HIS A 1 113 ? -0.927 -7.135 -17.340 1.00 84.00 113 HIS A O 1
ATOM 878 N N . VAL A 1 114 ? 0.391 -8.742 -18.183 1.00 89.44 114 VAL A N 1
ATOM 879 C CA . VAL A 1 114 ? -0.342 -9.869 -17.572 1.00 89.44 114 VAL A CA 1
ATOM 880 C C . VAL A 1 114 ? -0.272 -9.853 -16.041 1.00 89.44 114 VAL A C 1
ATOM 882 O O . VAL A 1 114 ? -1.255 -10.193 -15.391 1.00 89.44 114 VAL A O 1
ATOM 885 N N . ILE A 1 115 ? 0.857 -9.436 -15.454 1.00 89.25 115 ILE A N 1
ATOM 886 C CA . ILE A 1 115 ? 1.025 -9.388 -13.991 1.00 89.25 115 ILE A CA 1
ATOM 887 C C . ILE A 1 115 ? 0.179 -8.248 -13.412 1.00 89.25 115 ILE A C 1
ATOM 889 O O . ILE A 1 115 ? -0.541 -8.435 -12.434 1.00 89.25 115 ILE A O 1
ATOM 893 N N . GLY A 1 116 ? 0.217 -7.071 -14.044 1.00 86.88 116 GLY A N 1
ATOM 894 C CA . GLY A 1 116 ? -0.645 -5.956 -13.649 1.00 86.88 116 GLY A CA 1
ATOM 895 C C . GLY A 1 116 ? -2.133 -6.292 -13.795 1.00 86.88 116 GLY A C 1
ATOM 896 O O . GLY A 1 116 ? -2.924 -6.007 -12.897 1.00 86.88 116 GLY A O 1
ATOM 897 N N . ALA A 1 117 ? -2.514 -6.946 -14.896 1.00 88.75 117 ALA A N 1
ATOM 898 C CA . ALA A 1 117 ? -3.897 -7.340 -15.150 1.00 88.75 117 ALA A CA 1
ATOM 899 C C . ALA A 1 117 ? -4.407 -8.390 -14.152 1.00 88.75 117 ALA A C 1
ATOM 901 O O . ALA A 1 117 ? -5.532 -8.266 -13.670 1.00 88.75 117 ALA A O 1
ATOM 902 N N . SER A 1 118 ? -3.597 -9.394 -13.798 1.00 92.31 118 SER A N 1
ATOM 903 C CA . SER A 1 118 ? -3.993 -10.409 -12.814 1.00 92.31 118 SER A CA 1
ATOM 904 C C . SER A 1 118 ? -4.156 -9.818 -11.413 1.00 92.31 118 SER A C 1
ATOM 906 O O . SER A 1 118 ? -5.119 -10.150 -10.721 1.00 92.31 118 SER A O 1
ATOM 908 N N . PHE A 1 119 ? -3.288 -8.879 -11.021 1.00 89.44 119 PHE A N 1
ATOM 909 C CA . PHE A 1 119 ? -3.439 -8.130 -9.773 1.00 89.44 119 PHE A CA 1
ATOM 910 C C . PHE A 1 119 ? -4.740 -7.314 -9.755 1.00 89.44 119 PHE A C 1
ATOM 912 O O . PHE A 1 119 ? -5.514 -7.415 -8.803 1.00 89.44 119 PHE A O 1
ATOM 919 N N . ALA A 1 120 ? -5.021 -6.557 -10.822 1.00 89.25 120 ALA A N 1
ATOM 920 C CA . ALA A 1 120 ? -6.251 -5.772 -10.933 1.00 89.25 120 ALA A CA 1
ATOM 921 C C . ALA A 1 120 ? -7.511 -6.654 -10.914 1.00 89.25 120 ALA A C 1
ATOM 923 O O . ALA A 1 120 ? -8.472 -6.339 -10.214 1.00 89.25 120 ALA A O 1
ATOM 924 N N . ALA A 1 121 ? -7.498 -7.776 -11.639 1.00 93.12 121 ALA A N 1
ATOM 925 C CA . ALA A 1 121 ? -8.604 -8.727 -11.660 1.00 93.12 121 ALA A CA 1
ATOM 926 C C . ALA A 1 121 ? -8.847 -9.343 -10.274 1.00 93.12 121 ALA A C 1
ATOM 928 O O . ALA A 1 121 ? -9.988 -9.396 -9.819 1.00 93.12 121 ALA A O 1
ATOM 929 N N . SER A 1 122 ? -7.783 -9.745 -9.572 1.00 92.62 122 SER A N 1
ATOM 930 C CA . SER A 1 122 ? -7.875 -10.279 -8.209 1.00 92.62 122 SER A CA 1
ATOM 931 C C . SER A 1 122 ? -8.444 -9.249 -7.230 1.00 92.62 122 SER A C 1
ATOM 933 O O . SER A 1 122 ? -9.385 -9.545 -6.493 1.00 92.62 122 SER A O 1
ATOM 935 N N . ALA A 1 123 ? -7.952 -8.006 -7.279 1.00 89.12 123 ALA A N 1
ATOM 936 C CA . ALA A 1 123 ? -8.472 -6.915 -6.459 1.00 89.12 123 ALA A CA 1
ATOM 937 C C . ALA A 1 123 ? -9.961 -6.648 -6.739 1.00 89.12 123 ALA A C 1
ATOM 939 O O . ALA A 1 123 ? -10.748 -6.471 -5.809 1.00 89.12 123 ALA A O 1
ATOM 940 N N . PHE A 1 124 ? -10.370 -6.674 -8.010 1.00 92.25 124 PHE A N 1
ATOM 941 C CA . PHE A 1 124 ? -11.767 -6.503 -8.398 1.00 92.25 124 PHE A CA 1
ATOM 942 C C . PHE A 1 124 ? -12.659 -7.630 -7.860 1.00 92.25 124 PHE A C 1
ATOM 944 O O . PHE A 1 124 ? -13.699 -7.359 -7.261 1.00 92.25 124 PHE A O 1
ATOM 951 N N . VAL A 1 125 ? -12.232 -8.889 -8.001 1.00 95.31 125 VAL A N 1
ATOM 952 C CA . VAL A 1 125 ? -12.954 -10.046 -7.449 1.00 95.31 125 VAL A CA 1
ATOM 953 C C . VAL A 1 125 ? -13.061 -9.949 -5.926 1.00 95.31 125 VAL A C 1
ATOM 955 O O . VAL A 1 125 ? -14.147 -10.143 -5.383 1.00 95.31 125 VAL A O 1
ATOM 958 N N . ALA A 1 126 ? -11.984 -9.581 -5.228 1.00 91.75 126 ALA A N 1
ATOM 959 C CA . ALA A 1 126 ? -12.007 -9.389 -3.780 1.00 91.75 126 ALA A CA 1
ATOM 960 C C . ALA A 1 126 ? -13.028 -8.318 -3.354 1.00 91.75 126 ALA A C 1
ATOM 962 O O . ALA A 1 126 ? -13.793 -8.532 -2.413 1.00 91.75 126 ALA A O 1
ATOM 963 N N . LEU A 1 127 ? -13.111 -7.196 -4.080 1.00 90.06 127 LEU A N 1
ATOM 964 C CA . LEU A 1 127 ? -14.118 -6.161 -3.823 1.00 90.06 127 LEU A CA 1
ATOM 965 C C . LEU A 1 127 ? -15.548 -6.677 -4.025 1.00 90.06 127 LEU A C 1
ATOM 967 O O . LEU A 1 127 ? -16.423 -6.369 -3.214 1.00 90.06 127 LEU A O 1
ATOM 971 N N . LEU A 1 128 ? -15.796 -7.479 -5.065 1.00 93.50 128 LEU A N 1
ATOM 972 C CA . LEU A 1 128 ? -17.105 -8.100 -5.281 1.00 93.50 128 LEU A CA 1
ATOM 973 C C . LEU A 1 128 ? -17.469 -9.076 -4.156 1.00 93.50 128 LEU A C 1
ATOM 975 O O . LEU A 1 128 ? -18.610 -9.073 -3.692 1.00 93.50 128 LEU A O 1
ATOM 979 N N . LEU A 1 129 ? -16.512 -9.869 -3.671 1.00 93.31 129 LEU A N 1
ATOM 980 C CA . LEU A 1 129 ? -16.727 -10.779 -2.543 1.00 93.31 129 LEU A CA 1
ATOM 981 C C . LEU A 1 129 ? -17.103 -10.021 -1.268 1.00 93.31 129 LEU A C 1
ATOM 983 O O . LEU A 1 129 ? -18.067 -10.382 -0.601 1.00 93.31 129 LEU A O 1
ATOM 987 N N . VAL A 1 130 ? -16.415 -8.919 -0.963 1.00 90.69 130 VAL A N 1
ATOM 988 C CA . VAL A 1 130 ? -16.767 -8.077 0.191 1.00 90.69 130 VAL A CA 1
ATOM 989 C C . VAL A 1 130 ? -18.168 -7.486 0.027 1.00 90.69 130 VAL A C 1
ATOM 991 O O . VAL A 1 130 ? -18.978 -7.534 0.950 1.00 90.69 130 VAL A O 1
ATOM 994 N N . ARG A 1 131 ? -18.493 -6.960 -1.160 1.00 90.00 131 ARG A N 1
ATOM 995 C CA . ARG A 1 131 ? -19.816 -6.375 -1.440 1.00 90.00 131 ARG A CA 1
ATOM 996 C C . ARG A 1 131 ? -20.941 -7.397 -1.297 1.00 90.00 131 ARG A C 1
ATOM 998 O O . ARG A 1 131 ? -21.961 -7.087 -0.688 1.00 90.00 131 ARG A O 1
ATOM 1005 N N . THR A 1 132 ? -20.754 -8.596 -1.838 1.00 92.44 132 THR A N 1
ATOM 1006 C CA . THR A 1 132 ? -21.744 -9.681 -1.763 1.00 92.44 132 THR A CA 1
ATOM 1007 C C . THR A 1 132 ? -21.893 -10.212 -0.341 1.00 92.44 132 THR A C 1
ATOM 1009 O O . THR A 1 132 ? -23.019 -10.369 0.123 1.00 92.44 132 THR A O 1
ATOM 1012 N N . ALA A 1 133 ? -20.795 -10.391 0.397 1.00 92.38 133 ALA A N 1
ATOM 1013 C CA . ALA A 1 133 ? -20.837 -10.786 1.804 1.00 92.38 133 ALA A CA 1
ATOM 1014 C C . ALA A 1 133 ? -21.626 -9.783 2.663 1.00 92.38 133 ALA A C 1
ATOM 1016 O O . ALA A 1 133 ? -22.497 -10.186 3.431 1.00 92.38 133 ALA A O 1
ATOM 1017 N N . MET A 1 134 ? -21.386 -8.479 2.486 1.00 91.50 134 MET A N 1
ATOM 1018 C CA . MET A 1 134 ? -22.116 -7.435 3.218 1.00 91.50 134 MET A CA 1
ATOM 1019 C C . MET A 1 134 ? -23.598 -7.372 2.832 1.00 91.50 134 MET A C 1
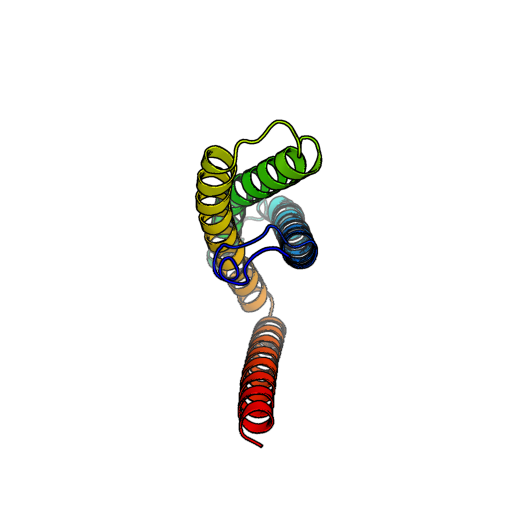ATOM 1021 O O . MET A 1 134 ? -24.450 -7.187 3.699 1.00 91.50 134 MET A O 1
ATOM 1025 N N . ALA A 1 135 ? -23.925 -7.547 1.548 1.00 89.31 135 ALA A N 1
ATOM 1026 C CA . ALA A 1 135 ? -25.314 -7.609 1.097 1.00 89.31 135 ALA A CA 1
ATOM 1027 C C . ALA A 1 135 ? -26.058 -8.806 1.712 1.00 89.31 135 ALA A C 1
ATOM 1029 O O . ALA A 1 135 ? -27.195 -8.656 2.159 1.00 89.31 135 ALA A O 1
ATOM 1030 N N . ASN A 1 136 ? -25.397 -9.964 1.795 1.00 88.81 136 ASN A N 1
ATOM 1031 C CA . ASN A 1 136 ? -25.948 -11.168 2.414 1.00 88.81 136 ASN A CA 1
ATOM 1032 C C . ASN A 1 136 ? -26.137 -10.997 3.926 1.00 88.81 136 ASN A C 1
ATOM 1034 O O . ASN A 1 136 ? -27.187 -11.361 4.447 1.00 88.81 136 ASN A O 1
ATOM 1038 N N . ALA A 1 137 ? -25.167 -10.400 4.625 1.00 88.88 137 ALA A N 1
ATOM 1039 C CA . ALA A 1 137 ? -25.287 -10.099 6.052 1.00 88.88 137 ALA A CA 1
ATOM 1040 C C . ALA A 1 137 ? -26.486 -9.177 6.340 1.00 88.88 137 ALA A C 1
ATOM 1042 O O . ALA A 1 137 ? -27.310 -9.479 7.199 1.00 88.88 137 ALA A O 1
ATOM 1043 N N . ALA A 1 138 ? -26.649 -8.112 5.549 1.00 84.62 138 ALA A N 1
ATOM 1044 C CA . ALA A 1 138 ? -27.780 -7.193 5.676 1.00 84.62 138 ALA A CA 1
ATOM 1045 C C . ALA A 1 138 ? -29.133 -7.831 5.307 1.00 84.62 138 ALA A C 1
ATOM 1047 O O . ALA A 1 138 ? -30.184 -7.336 5.713 1.00 84.62 138 ALA A O 1
ATOM 1048 N N . ALA A 1 139 ? -29.146 -8.881 4.484 1.00 82.50 139 ALA A N 1
ATOM 1049 C CA . ALA A 1 139 ? -30.359 -9.646 4.205 1.00 82.50 139 ALA A CA 1
ATOM 1050 C C . 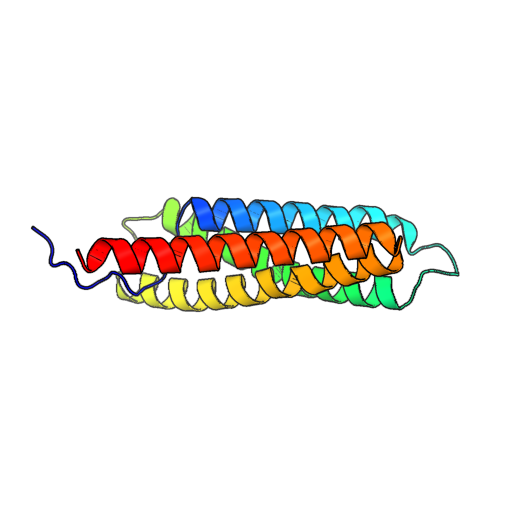ALA A 1 139 ? -30.725 -10.558 5.387 1.00 82.50 139 ALA A C 1
ATOM 1052 O O . ALA A 1 139 ? -31.905 -10.697 5.696 1.00 82.50 139 ALA A O 1
ATOM 1053 N N . LEU A 1 140 ? -29.720 -11.120 6.068 1.00 83.25 140 LEU A N 1
ATOM 1054 C CA . LEU A 1 140 ? -29.897 -11.986 7.232 1.00 83.25 140 LEU A CA 1
ATOM 1055 C C . LEU A 1 140 ? -30.447 -11.232 8.454 1.00 83.25 140 LEU A C 1
ATOM 1057 O O . LEU A 1 140 ? -31.303 -11.761 9.143 1.00 83.25 140 LEU A O 1
ATOM 1061 N N . GLU A 1 141 ? -30.006 -9.992 8.695 1.00 80.56 141 GLU A N 1
ATOM 1062 C CA . GLU A 1 141 ? -30.516 -9.142 9.792 1.00 80.56 141 GLU A CA 1
ATOM 1063 C C . GLU A 1 141 ? -31.989 -8.722 9.635 1.00 80.56 141 GLU A C 1
ATOM 1065 O O . GLU A 1 141 ? -32.582 -8.196 10.574 1.00 80.56 141 GLU A O 1
ATOM 1070 N N . ARG A 1 142 ? -32.583 -8.901 8.447 1.00 67.69 142 ARG A N 1
ATOM 1071 C CA . ARG A 1 142 ? -33.980 -8.530 8.164 1.00 67.69 142 ARG A CA 1
ATOM 1072 C C . ARG A 1 142 ? -34.975 -9.690 8.314 1.00 67.69 142 ARG A C 1
ATOM 1074 O O . ARG A 1 142 ? -36.166 -9.453 8.111 1.00 67.69 142 ARG A O 1
ATOM 1081 N N . LEU A 1 143 ? -34.502 -10.904 8.608 1.00 63.94 143 LEU A N 1
ATOM 1082 C CA . LEU A 1 143 ? -35.310 -12.106 8.870 1.00 63.94 143 LEU A CA 1
ATOM 1083 C C . LEU A 1 143 ? -35.487 -12.321 10.376 1.00 63.94 143 LEU A C 1
ATOM 1085 O O . LEU A 1 143 ? -36.598 -12.749 10.757 1.00 63.94 143 LEU A O 1
#

Mean predicted aligned error: 8.5 Å